Protein 8E1B (pdb70)

B-factor: mean 37.05, std 14.46, range [18.38, 100.32]

Foldseek 3Di:
DWDKDWADEEEQQAKIKMKIADPDADQKFKWWDDPPDDIFTAKTADPVGDMDGDPVQPPAWDWDCDSMIMIIGGRDDQVPWTFMWMARWDQDPCGGTGHDPPIDTDDGYGHGYHD

Solvent-accessible surface area: 6636 Å² total; per-residue (Å²): 146,32,80,17,60,30,29,25,147,29,132,64,55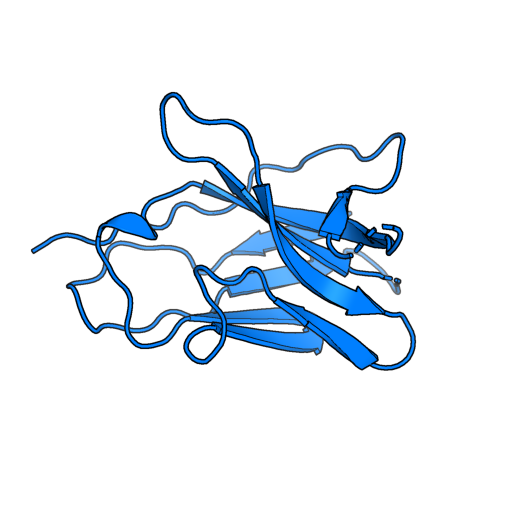,22,59,28,150,0,18,0,85,17,104,26,133,100,24,4,0,0,7,16,58,30,120,90,142,157,80,73,19,0,0,4,16,44,127,233,42,155,48,36,33,15,149,56,0,111,80,36,5,69,5,51,70,109,88,5,0,58,0,45,0,65,62,3,88,72,125,1,42,6,44,0,27,4,4,75,2,63,68,82,99,142,72,111,9,47,26,99,109,86,38,109,90,40,217,13,18,132,1,45,5,62,138

Sequence (115 aa):
QLVESGGGLLVQPGGSLRRLSCEATGNFGIGWFRQAPGKEREGIACITTRGRTHYAESVEGRFTISTDNAVYLQMNSLKPEDTAVYYCAKAIRLTTTQCVAFPGVSWGRGTQQVTVSS

Nearest PDB structures (foldseek):
  8e1b-assembly1_A  TM=1.009E+00  e=1.829E-23  Vicugna pacos
  6gk4-assembly1_C  TM=8.484E-01  e=2.189E-13  Lama glama
  4x7c-assembly1_C  TM=8.330E-01  e=1.579E-13  Vicugna pacos
  4ios-assembly2_D  TM=8.390E-01  e=1.006E-12  Lama glama
  8k3l-assembly3_F  TM=7.917E-01  e=6.873E-13  Camelus dromedarius

Structure (mmCIF, N/CA/C/O backbone):
data_8E1B
#
_entry.id   8E1B
#
_cell.length_a   30.871
_cell.length_b   112.147
_cell.length_c   33.198
_cell.angle_alpha   90.000
_cell.angle_beta   90.000
_cell.angle_gamma   90.000
#
_symmetry.space_group_name_H-M   'P 21 21 2'
#
loop_
_entity.id
_entity.type
_entity.pdbx_description
1 polymer 'Nanobody VHH108'
2 water water
#
loop_
_atom_site.group_PDB
_atom_site.id
_atom_site.type_symbol
_atom_site.label_atom_id
_atom_site.label_alt_id
_atom_site.label_comp_id
_atom_site.label_asym_id
_atom_site.label_entity_id
_atom_site.label_seq_id
_atom_site.pdbx_PDB_ins_code
_atom_site.Cartn_x
_atom_site.Cartn_y
_atom_site.Cartn_z
_atom_site.occupancy
_atom_site.B_iso_or_equiv
_atom_site.auth_seq_id
_atom_site.auth_comp_id
_atom_site.auth_asym_id
_atom_site.auth_atom_id
_atom_site.pdbx_PDB_model_num
ATOM 1 N N . GLN A 1 5 ? 24.42800 12.94000 -8.21100 1.000 49.78053 5 GLN A N 1
ATOM 2 C CA . GLN A 1 5 ? 23.28400 12.73900 -9.09400 1.000 45.80312 5 GLN A CA 1
ATOM 3 C C . GLN A 1 5 ? 22.04600 13.52900 -8.62600 1.000 43.08871 5 GLN A C 1
ATOM 4 O O . GLN A 1 5 ? 21.15800 13.81800 -9.42800 1.000 47.63149 5 GLN A O 1
ATOM 10 N N . LEU A 1 6 ? 21.99700 13.89100 -7.34100 1.000 33.70391 6 LEU A N 1
ATOM 11 C CA . LEU A 1 6 ? 20.92500 14.71700 -6.78400 1.000 35.61546 6 LEU A CA 1
ATOM 12 C C . LEU A 1 6 ? 21.50800 16.02000 -6.25200 1.000 36.10392 6 LEU A C 1
ATOM 13 O O . LEU A 1 6 ? 22.50000 16.00300 -5.51900 1.000 33.52782 6 LEU A O 1
ATOM 18 N N . VAL A 1 7 ? 20.87800 17.14400 -6.60500 1.000 30.70847 7 VAL A N 1
ATOM 19 C CA . VAL A 1 7 ? 21.42900 18.47600 -6.36100 1.000 27.66758 7 VAL A CA 1
ATOM 20 C C . VAL A 1 7 ? 20.37400 19.33700 -5.66100 1.000 22.39796 7 VAL A C 1
ATOM 21 O O . VAL A 1 7 ? 19.26700 19.51100 -6.19200 1.000 27.61046 7 VAL A O 1
ATOM 25 N N . GLU A 1 8 ? 20.72900 19.90900 -4.49500 1.000 26.11620 8 GLU A N 1
ATOM 26 C CA . GLU A 1 8 ? 19.80500 20.70500 -3.68500 1.000 25.26920 8 GLU A CA 1
ATOM 27 C C . GLU A 1 8 ? 19.99500 22.19700 -3.89500 1.000 22.96734 8 GLU A C 1
ATOM 28 O O . GLU A 1 8 ? 21.12400 22.68500 -4.00000 1.000 25.66402 8 GLU A O 1
ATOM 34 N N . SER A 1 9 ? 18.88300 22.92100 -3.88000 1.000 22.69895 9 SER A N 1
ATOM 35 C CA . SER A 1 9 ? 18.92600 24.37700 -3.91600 1.000 19.51033 9 SER A CA 1
ATOM 36 C C . SER A 1 9 ? 17.68300 24.91000 -3.21500 1.000 25.98994 9 SER A C 1
ATOM 37 O O . SER A 1 9 ? 16.75300 24.16900 -2.88700 1.000 23.63863 9 SER A O 1
ATOM 40 N N . GLY A 1 10 ? 17.67800 26.21400 -2.96400 1.000 22.13566 10 GLY A N 1
ATOM 41 C CA . GLY A 1 10 ? 16.48800 26.89000 -2.48600 1.000 26.33285 10 GLY A CA 1
ATOM 42 C C . GLY A 1 10 ? 16.56500 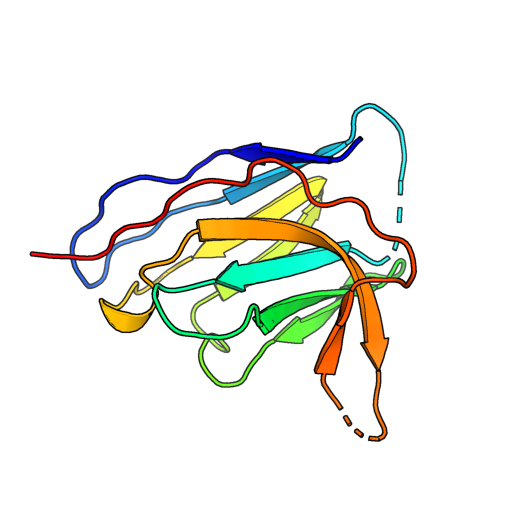27.40800 -1.07200 1.000 21.55982 10 GLY A C 1
ATOM 43 O O . GLY A 1 10 ? 15.59100 28.00900 -0.60600 1.000 29.28626 10 GLY A O 1
ATOM 44 N N . GLY A 1 11 ? 17.68100 27.19900 -0.37500 1.000 23.10600 11 GLY A N 1
ATOM 45 C CA . GLY A 1 11 ? 17.82700 27.62200 1.00100 1.000 21.27210 11 GLY A CA 1
ATOM 46 C C . GLY A 1 11 ? 17.93300 29.13300 1.10000 1.000 27.04948 11 GLY A C 1
ATOM 47 O O . GLY A 1 11 ? 17.87700 29.86500 0.11100 1.000 26.67851 11 GLY A O 1
ATOM 48 N N . GLY A 1 12 ? 18.10900 29.60400 2.32500 1.000 25.42131 12 GLY A N 1
ATOM 49 C CA . GLY A 1 12 ? 18.17900 31.03100 2.56100 1.000 26.41180 12 GLY A CA 1
ATOM 50 C C . GLY A 1 12 ? 17.90600 31.33300 4.01700 1.000 26.33035 12 GLY A C 1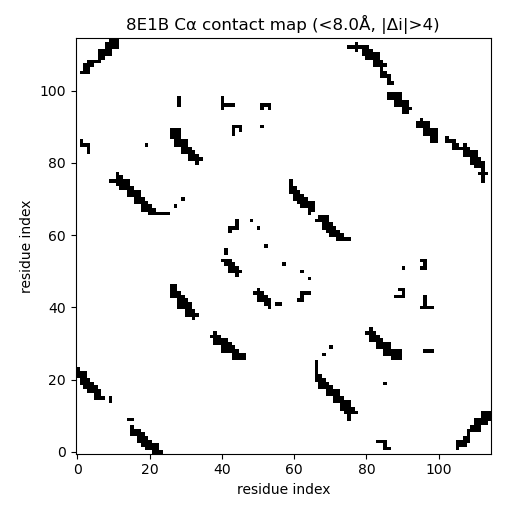
ATOM 51 O O . GLY A 1 12 ? 17.71900 30.43000 4.84400 1.000 25.71533 12 GLY A O 1
ATOM 52 N N A LEU A 1 13 ? 17.91700 32.63200 4.32500 0.560 31.10016 13 LEU A N 1
ATOM 53 N N B LEU A 1 13 ? 17.89100 32.62700 4.31700 0.440 31.09584 13 LEU A N 1
ATOM 54 C CA A LEU A 1 13 ? 17.58700 33.13900 5.65100 0.560 27.19187 13 LEU A CA 1
ATOM 55 C CA B LEU A 1 13 ? 17.58500 33.13000 5.65000 0.440 27.23316 13 LEU A CA 1
ATOM 56 C C A LEU A 1 13 ? 16.18500 33.73300 5.61500 0.560 28.73341 13 LEU A C 1
ATOM 57 C C B LEU A 1 13 ? 16.19000 33.74400 5.63000 0.440 28.76714 13 LEU A C 1
ATOM 58 O O A LEU A 1 13 ? 15.86400 34.52400 4.72000 0.560 33.65573 13 LEU A O 1
ATOM 59 O O B LEU A 1 13 ? 15.88300 34.57300 4.76800 0.440 33.64782 13 LEU A O 1
ATOM 68 N N . VAL A 1 14 ? 15.34100 33.32400 6.56800 1.000 25.35954 14 VAL A N 1
ATOM 69 C CA . VAL A 1 14 ? 13.93100 33.70100 6.58400 1.000 26.78118 14 VAL A CA 1
ATOM 70 C C . VAL A 1 14 ? 13.53400 34.01100 8.02200 1.000 25.97389 14 VAL A C 1
ATOM 71 O O . VAL A 1 14 ? 14.09100 33.44500 8.96700 1.000 30.62717 14 VAL A O 1
ATOM 75 N N . GLN A 1 15 ? 12.55700 34.92100 8.18800 1.000 28.79195 15 GLN A N 1
ATOM 76 C CA . GLN A 1 15 ? 12.00900 35.21300 9.50700 1.000 29.80152 15 GLN A CA 1
ATOM 77 C C . GLN A 1 15 ? 11.06000 34.10300 9.96200 1.000 26.73941 15 GLN A C 1
ATOM 78 O O . GLN A 1 15 ? 10.51000 33.36300 9.13700 1.000 27.47976 15 GLN A O 1
ATOM 84 N N . PRO A 1 16 ? 10.83200 33.98200 11.27300 1.000 29.11291 16 PRO A N 1
ATOM 85 C CA . PRO A 1 16 ? 9.82700 33.02900 11.75400 1.000 25.35501 16 PRO A CA 1
ATOM 86 C C . PRO A 1 16 ? 8.48000 33.28400 11.10100 1.000 27.89510 16 PRO A C 1
ATOM 87 O O . PRO A 1 16 ? 8.02200 34.42700 11.00000 1.000 27.85415 16 PRO A O 1
ATOM 91 N N . GLY A 1 17 ? 7.83800 32.19900 10.68000 1.000 26.24905 17 GLY A N 1
ATOM 92 C CA . GLY A 1 17 ? 6.58400 32.24800 9.96800 1.000 24.90261 17 GLY A CA 1
ATOM 93 C C . GLY A 1 17 ? 6.71800 32.24900 8.46100 1.000 25.00308 17 GLY A C 1
ATOM 94 O O . GLY A 1 17 ? 5.70300 32.10600 7.76900 1.000 28.55534 17 GLY A O 1
ATOM 95 N N . GLY A 1 18 ? 7.93400 32.40000 7.93800 1.000 25.66368 18 GLY A N 1
ATOM 96 C CA . GLY A 1 18 ? 8.16000 32.52100 6.51300 1.000 24.76997 18 GLY A CA 1
ATOM 97 C C . GLY A 1 18 ? 8.14300 31.17900 5.81100 1.000 23.19847 18 GLY A C 1
ATOM 98 O O . GLY A 1 18 ? 7.80900 30.13900 6.37900 1.000 24.29839 18 GLY A O 1
ATOM 99 N N . SER A 1 19 ? 8.53900 31.21800 4.54300 1.000 20.35495 19 SER A N 1
ATOM 100 C CA . SER A 1 19 ? 8.29600 30.13200 3.60200 1.000 22.05688 19 SER A CA 1
ATOM 101 C C . SER A 1 19 ? 9.47100 30.02600 2.63800 1.000 24.24766 19 SER A C 1
ATOM 102 O O . SER A 1 19 ? 9.99100 31.04500 2.17900 1.000 22.08737 19 SER A O 1
ATOM 105 N N . LEU A 1 20 ? 9.89300 28.79000 2.33900 1.000 22.56024 20 LEU A N 1
ATOM 106 C CA . LEU A 1 20 ? 10.89100 28.51300 1.31300 1.000 21.16886 20 LEU A CA 1
ATOM 107 C C . LEU A 1 20 ? 10.45400 27.26400 0.56500 1.000 20.44419 20 LEU A C 1
ATOM 108 O O . LEU A 1 20 ? 9.72100 26.44100 1.11100 1.000 25.24522 20 LEU A O 1
ATOM 113 N N A ARG A 1 21 ? 10.90700 27.12300 -0.68200 0.500 23.66910 21 ARG A N 1
ATOM 114 N N B ARG A 1 21 ? 10.88900 27.14300 -0.69000 0.500 23.65270 21 ARG A N 1
ATOM 115 C CA A ARG A 1 21 ? 10.73700 25.87700 -1.42500 0.500 20.32375 21 ARG A CA 1
ATOM 116 C CA B ARG A 1 21 ? 10.75800 25.89600 -1.43600 0.500 20.32284 21 ARG A CA 1
ATOM 117 C C A ARG A 1 21 ? 12.09600 25.35000 -1.85500 0.500 25.25863 21 ARG A C 1
ATOM 118 C C B ARG A 1 21 ? 12.15000 25.39500 -1.78100 0.500 25.26637 21 ARG A C 1
ATOM 119 O O A ARG A 1 21 ? 12.77600 25.97500 -2.67600 0.500 24.85069 21 ARG A O 1
ATOM 120 O O B ARG A 1 21 ? 12.92300 26.10000 -2.43900 0.500 25.45495 21 ARG A O 1
ATOM 135 N N . LEU A 1 22 ? 12.47000 24.18400 -1.33300 1.000 21.82639 22 LEU A N 1
ATOM 136 C CA . LEU A 1 22 ? 13.72800 23.55700 -1.69500 1.000 19.19944 22 LEU A CA 1
ATOM 137 C C . LEU A 1 22 ? 13.49000 22.64800 -2.89000 1.000 22.06790 22 LEU A C 1
ATOM 138 O O . LEU A 1 22 ? 12.39900 22.10000 -3.07300 1.000 22.46213 22 LEU A O 1
ATOM 143 N N . SER A 1 23 ? 14.50800 22.52700 -3.72500 1.000 22.36503 23 SER A N 1
ATOM 144 C CA . SER A 1 23 ? 14.43700 21.64700 -4.87700 1.000 21.92338 23 SER A CA 1
ATOM 145 C C . SER A 1 23 ? 15.55600 20.62400 -4.80600 1.000 23.38855 23 SER A C 1
ATOM 146 O O . SER A 1 23 ? 16.66500 20.91400 -4.35900 1.000 23.87825 23 SER A O 1
ATOM 149 N N . CYS A 1 24 ? 15.24300 19.41500 -5.25300 1.000 24.03638 24 CYS A N 1
ATOM 150 C CA . CYS A 1 24 ? 16.19400 18.32400 -5.36300 1.000 25.42542 24 CYS A CA 1
ATOM 151 C C . CYS A 1 24 ? 16.11700 17.87700 -6.81700 1.000 24.09248 24 CYS A C 1
ATOM 152 O O . CYS A 1 24 ? 15.10500 17.29800 -7.23100 1.000 30.44464 24 CYS A O 1
ATOM 155 N N . GLU A 1 25 ? 17.13900 18.19600 -7.60100 1.000 26.42018 25 GLU A N 1
ATOM 156 C CA . GLU A 1 25 ? 17.09500 17.98900 -9.04300 1.000 26.10873 25 GLU A CA 1
ATOM 157 C C . GLU A 1 25 ? 18.05700 16.87700 -9.43100 1.000 32.81381 25 GLU A C 1
ATOM 158 O O . GLU A 1 25 ? 19.21700 16.87800 -9.01700 1.000 31.45637 25 GLU A O 1
ATOM 164 N N . ALA A 1 26 ? 17.56900 15.92400 -10.21600 1.000 34.94983 26 ALA A N 1
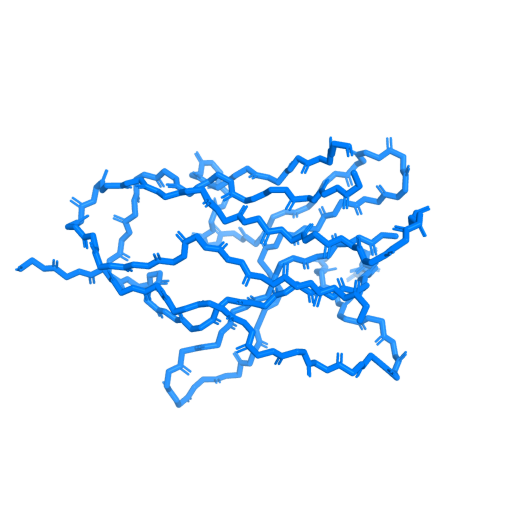ATOM 165 C CA . ALA A 1 26 ? 18.37800 14.77800 -10.59800 1.000 40.64602 26 ALA A CA 1
ATOM 166 C C . ALA A 1 26 ? 19.10700 15.07300 -11.90000 1.000 39.17662 26 ALA A C 1
ATOM 167 O O . ALA A 1 26 ? 18.55500 15.71600 -12.79600 1.000 37.81819 26 ALA A O 1
ATOM 169 N N . THR A 1 27 ? 20.35400 14.60200 -12.00100 1.000 34.77131 27 THR A N 1
ATOM 170 C CA . THR A 1 27 ? 21.09000 14.75900 -13.25400 1.000 39.37811 27 THR A CA 1
ATOM 171 C C . THR A 1 27 ? 20.54600 13.86700 -14.36400 1.000 42.62870 27 THR A C 1
ATOM 172 O O . THR A 1 27 ? 20.95100 14.03200 -15.52200 1.000 41.72921 27 THR A O 1
ATOM 176 N N . GLY A 1 28 ? 19.65500 12.93200 -14.03400 1.000 47.91454 28 GLY A N 1
ATOM 177 C CA . GLY A 1 28 ? 18.98500 12.07800 -14.99700 1.000 55.94333 28 GLY A CA 1
ATOM 178 C C . GLY A 1 28 ? 17.62400 11.63100 -14.49200 1.000 65.81678 28 GLY A C 1
ATOM 179 O O . GLY A 1 28 ? 17.09000 12.22000 -13.54800 1.000 63.77823 28 GLY A O 1
ATOM 180 N N . ASN A 1 29 ? 17.04600 10.59800 -15.09900 1.000 70.08037 29 ASN A N 1
ATOM 181 C CA . ASN A 1 29 ? 15.74800 10.11300 -14.64800 1.000 73.03309 29 ASN A CA 1
ATOM 182 C C . ASN A 1 29 ? 15.88900 9.34700 -13.33700 1.000 72.05014 29 ASN A C 1
ATOM 183 O O . ASN A 1 29 ? 16.86100 8.61500 -13.12900 1.000 70.16798 29 ASN A O 1
ATOM 188 N N . PHE A 1 30 ? 14.91800 9.52500 -12.44400 1.000 72.26472 30 PHE A N 1
ATOM 189 C CA . PHE A 1 30 ? 14.81900 8.66200 -11.26700 1.000 73.01750 30 PHE A CA 1
ATOM 190 C C . PHE A 1 30 ? 13.43900 8.00900 -11.20000 1.000 71.31798 30 PHE A C 1
ATOM 191 O O . PHE A 1 30 ? 13.09500 7.17000 -12.03500 1.000 72.02026 30 PHE A O 1
ATOM 199 N N . GLY A 1 34 ? 12.39700 5.88100 -4.46200 1.000 42.13622 34 GLY A N 1
ATOM 200 C CA . GLY A 1 34 ? 11.98300 6.74300 -3.35900 1.000 36.45905 34 GLY A CA 1
ATOM 201 C C . GLY A 1 34 ? 13.00200 7.82000 -3.03000 1.000 35.89525 34 GLY A C 1
ATOM 202 O O . GLY A 1 34 ? 14.20400 7.56700 -3.04900 1.000 33.68540 34 GLY A O 1
ATOM 203 N N . ILE A 1 35 ? 12.52400 9.02900 -2.72000 1.000 29.89160 35 ILE A N 1
ATOM 204 C CA . ILE A 1 35 ? 13.37500 10.18400 -2.46600 1.000 31.74880 35 ILE A CA 1
ATOM 205 C C . ILE A 1 35 ? 12.97700 10.78300 -1.13000 1.000 25.72000 35 ILE A C 1
ATOM 206 O O . ILE A 1 35 ? 11.79000 10.81800 -0.78400 1.000 26.46035 35 ILE A O 1
ATOM 211 N N . GLY A 1 36 ? 13.95800 11.23600 -0.36500 1.000 24.59058 36 GLY A N 1
ATOM 212 C CA . GLY A 1 36 ? 13.69200 11.81200 0.93400 1.000 27.23924 36 GLY A CA 1
ATOM 213 C C . GLY A 1 36 ? 14.44200 13.11200 1.12100 1.000 26.99113 36 GLY A C 1
ATOM 214 O O . GLY A 1 36 ? 15.48600 13.34200 0.51400 1.000 24.99391 36 GLY A O 1
ATOM 215 N N . TRP A 1 37 ? 13.88200 13.96000 1.97600 1.000 24.81751 37 TRP A N 1
ATOM 216 C CA . TRP A 1 37 ? 14.57400 15.13400 2.48200 1.000 24.79084 37 TRP A CA 1
ATOM 217 C C . TRP A 1 37 ? 15.05000 14.87200 3.90200 1.000 27.45419 37 TRP A C 1
ATOM 218 O O . TRP A 1 37 ? 14.29000 14.36900 4.73500 1.000 26.14109 37 TRP A O 1
ATOM 229 N N . PHE A 1 38 ? 16.30200 15.23200 4.16700 1.000 23.37600 38 PHE A N 1
ATOM 230 C CA . PHE A 1 38 ? 16.96300 15.04800 5.44400 1.000 26.43176 38 PHE A CA 1
ATOM 231 C C . PHE A 1 38 ? 17.48600 16.40400 5.88700 1.000 26.19024 38 PHE A C 1
ATOM 232 O O . PHE A 1 38 ? 17.65000 17.31000 5.06900 1.000 28.39940 38 PHE A O 1
ATOM 240 N N . ARG A 1 39 ? 17.72100 16.56400 7.18700 1.000 23.54369 39 ARG A N 1
ATOM 241 C CA . ARG A 1 39 ? 18.31500 17.81600 7.62800 1.000 26.75802 39 ARG A CA 1
ATOM 242 C C . ARG A 1 39 ? 19.23100 17.55400 8.80800 1.000 31.31160 39 ARG A C 1
ATOM 243 O O . ARG A 1 39 ? 19.05300 16.58300 9.54900 1.000 27.44811 39 ARG A O 1
ATOM 251 N N . GLN A 1 40 ? 20.21300 18.43300 8.98300 1.000 27.08187 40 GLN A N 1
ATOM 252 C CA . GLN A 1 40 ? 21.14300 18.28700 10.09600 1.000 29.29388 40 GLN A CA 1
ATOM 253 C C . GLN A 1 40 ? 21.41200 19.65200 10.70300 1.000 31.42043 40 GLN A C 1
ATOM 254 O O . GLN A 1 40 ? 21.85900 20.56800 10.00400 1.000 29.39234 40 GLN A O 1
ATOM 260 N N . ALA A 1 41 ? 21.10300 19.78700 11.99000 1.000 35.72991 41 ALA A N 1
ATOM 261 C CA . ALA A 1 41 ? 21.37600 20.98000 12.77400 1.000 37.78754 41 ALA A CA 1
ATOM 262 C C . ALA A 1 41 ? 22.69300 20.81100 13.51200 1.000 40.03002 41 ALA A C 1
ATOM 263 O O . ALA A 1 41 ? 23.15100 19.68400 13.71900 1.000 36.23516 41 ALA A O 1
ATOM 265 N N . PRO A 1 42 ? 23.34600 21.90600 13.91100 1.000 38.26331 42 PRO A N 1
ATOM 266 C CA . PRO A 1 42 ? 24.63100 21.76500 14.61600 1.000 39.80980 42 PRO A CA 1
ATOM 267 C C . PRO A 1 42 ? 24.48300 20.93400 15.88300 1.000 38.73959 42 PRO A C 1
ATOM 268 O O . PRO A 1 42 ? 23.55500 21.12600 16.67200 1.000 42.85452 42 PRO A O 1
ATOM 272 N N . GLY A 1 43 ? 25.39500 19.97800 16.05300 1.000 41.58177 43 GLY A N 1
ATOM 273 C CA . GLY A 1 43 ? 25.39000 19.14700 17.23500 1.000 45.07241 43 GLY A CA 1
ATOM 274 C C . GLY A 1 43 ? 24.32500 18.07700 17.27700 1.000 45.41354 43 GLY A C 1
ATOM 275 O O . GLY A 1 43 ? 24.19200 17.40400 18.30200 1.000 46.63302 43 GLY A O 1
ATOM 276 N N . LYS A 1 44 ? 23.56200 17.89100 16.20200 1.000 39.34243 44 LYS A N 1
ATOM 277 C CA . LYS A 1 44 ? 22.51900 16.87800 16.16800 1.000 39.32735 44 LYS A CA 1
ATOM 278 C C . LYS A 1 44 ? 22.73900 15.91900 15.00500 1.000 33.17840 44 LYS A C 1
ATOM 279 O O . LYS A 1 44 ? 23.46400 16.21200 14.05000 1.000 37.53551 44 LYS A O 1
ATOM 285 N N . GLU A 1 45 ? 22.11000 14.75600 15.11500 1.000 32.85145 45 GLU A N 1
ATOM 286 C CA . GLU A 1 45 ? 22.18700 13.74900 14.07400 1.000 33.43285 45 GLU A CA 1
ATOM 287 C C . GLU A 1 45 ? 21.31400 14.14400 12.88900 1.000 36.51875 45 GLU A C 1
ATOM 288 O O . GLU A 1 45 ? 20.28200 14.80100 13.04700 1.000 31.43437 45 GLU A O 1
ATOM 294 N N . ARG A 1 46 ? 21.75400 13.75000 11.69300 1.000 32.96172 46 ARG A N 1
ATOM 295 C CA . ARG A 1 46 ? 20.93600 13.90900 10.49700 1.000 31.81055 46 ARG A CA 1
ATOM 296 C C . ARG A 1 46 ? 19.63100 13.14300 10.66000 1.000 33.54671 46 ARG A C 1
ATOM 297 O O . ARG A 1 46 ? 19.61200 12.01800 11.16400 1.000 39.72822 46 ARG A O 1
ATOM 305 N N . GLU A 1 47 ? 18.52600 13.75700 10.25500 1.000 27.76631 47 GLU A N 1
ATOM 306 C CA . GLU A 1 47 ? 17.22300 13.14100 10.45300 1.000 30.96562 47 GLU A CA 1
ATOM 307 C C . GLU A 1 47 ? 16.40100 13.23800 9.18100 1.000 30.51982 47 GLU A C 1
ATOM 308 O O . GLU A 1 47 ? 16.40200 14.27200 8.51000 1.000 27.84391 47 GLU A O 1
ATOM 314 N N . GLY A 1 48 ? 15.69300 12.15700 8.85900 1.000 27.53709 48 GLY A N 1
ATOM 315 C CA . GLY A 1 48 ? 14.79500 12.15800 7.71800 1.000 31.245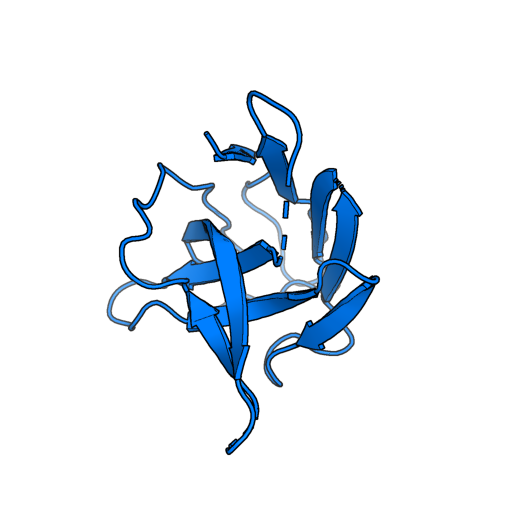72 48 GLY A CA 1
ATOM 316 C C . GLY A 1 48 ? 13.49600 12.83900 8.08300 1.000 35.64388 48 GLY A C 1
ATOM 317 O O . GLY A 1 48 ? 12.87100 12.46100 9.07900 1.000 39.75003 48 GLY A O 1
ATOM 318 N N . ILE A 1 49 ? 13.08500 13.85300 7.31900 1.000 25.28289 49 ILE A N 1
ATOM 319 C CA . ILE A 1 49 ? 11.90400 14.62900 7.67200 1.000 26.11615 49 ILE A CA 1
ATOM 320 C C . ILE A 1 49 ? 10.75600 14.47100 6.68400 1.000 26.61008 49 ILE A C 1
ATOM 321 O O . ILE A 1 49 ? 9.61400 14.79100 7.04100 1.000 26.26749 49 ILE A O 1
ATOM 326 N N . ALA A 1 50 ? 11.00400 13.98600 5.47000 1.000 22.71186 50 ALA A N 1
ATOM 327 C CA . ALA A 1 50 ? 9.92700 13.81200 4.50700 1.000 21.66882 50 ALA A CA 1
ATOM 328 C C . ALA A 1 50 ? 10.43500 12.86600 3.44200 1.000 23.58026 50 ALA A C 1
ATOM 329 O O . ALA A 1 50 ? 11.60600 12.93200 3.06900 1.000 24.63281 50 ALA A O 1
ATOM 331 N N . CYS A 1 51 ? 9.57700 11.96000 2.98500 1.000 24.99414 51 CYS A N 1
ATOM 332 C CA . CYS A 1 51 ? 9.97800 11.10200 1.88400 1.000 26.17108 51 CYS A CA 1
ATOM 333 C C .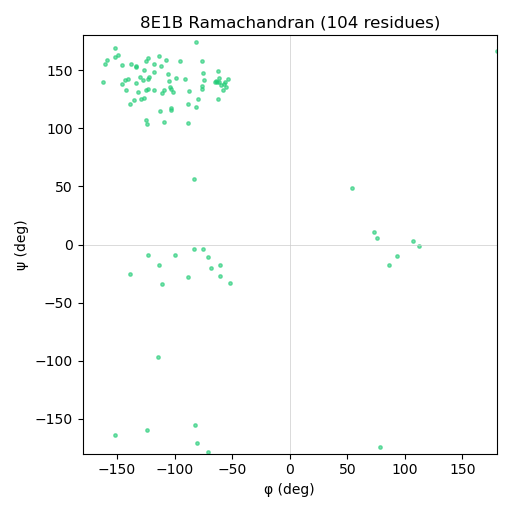 CYS A 1 51 ? 8.73700 10.69100 1.11200 1.000 27.49952 51 CYS A C 1
ATOM 334 O O . CYS A 1 51 ? 7.60800 10.7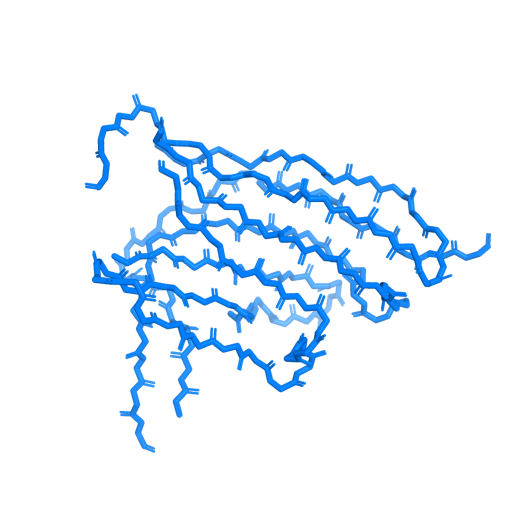9600 1.59600 1.000 27.01167 51 CYS A O 1
ATOM 337 N N . ILE A 1 52 ? 8.96700 10.24200 -0.11200 1.000 28.69931 52 ILE A N 1
ATOM 338 C CA . ILE A 1 52 ? 7.90300 9.92000 -1.04300 1.000 28.77212 52 ILE A CA 1
ATOM 339 C C . ILE A 1 52 ? 8.34300 8.67800 -1.80700 1.000 38.65562 52 ILE A C 1
ATOM 340 O O . ILE A 1 52 ? 9.50700 8.56900 -2.21000 1.000 34.96963 52 ILE A O 1
ATOM 345 N N . THR A 1 53 ? 7.44800 7.70500 -1.92200 1.000 41.01334 53 THR A N 1
ATOM 346 C CA . THR A 1 53 ? 7.81400 6.48200 -2.61600 1.000 43.08090 53 THR A CA 1
ATOM 347 C C . THR A 1 53 ? 7.70000 6.68400 -4.12300 1.000 49.64501 53 THR A C 1
ATOM 348 O O . THR A 1 53 ? 7.25100 7.72700 -4.61000 1.000 44.75952 53 THR A O 1
ATOM 352 N N . THR A 1 54 ? 8.12100 5.65800 -4.87000 1.000 55.18744 54 THR A N 1
ATOM 353 C CA . THR A 1 54 ? 8.04200 5.71900 -6.32400 1.000 57.09763 54 THR A CA 1
ATOM 354 C C . THR A 1 54 ? 6.61000 5.88000 -6.81400 1.000 61.83348 54 THR A C 1
ATOM 355 O O . THR A 1 54 ? 6.40400 6.28400 -7.96300 1.000 71.22118 54 THR A O 1
ATOM 359 N N . ARG A 1 55 ? 5.61800 5.58600 -5.97000 1.000 59.81693 55 ARG A N 1
ATOM 360 C CA . ARG A 1 55 ? 4.21900 5.71000 -6.35400 1.000 65.38673 55 ARG A CA 1
ATOM 361 C C . ARG A 1 55 ? 3.55600 6.98900 -5.85000 1.000 66.48563 55 ARG A C 1
ATOM 362 O O . ARG A 1 55 ? 2.42900 7.28300 -6.26100 1.000 63.43117 55 ARG A O 1
ATOM 370 N N . GLY A 1 56 ? 4.21700 7.75900 -4.98500 1.000 54.65209 56 GLY A N 1
ATOM 371 C CA . GLY A 1 56 ? 3.69400 9.03700 -4.53500 1.000 57.08010 56 GLY A CA 1
ATOM 372 C C . GLY A 1 56 ? 3.17900 9.04600 -3.11400 1.000 49.91915 56 GLY A C 1
ATOM 373 O O . GLY A 1 56 ? 2.65200 10.07400 -2.66800 1.000 51.26338 56 GLY A O 1
ATOM 374 N N . ARG A 1 57 ? 3.30500 7.93400 -2.39900 1.000 46.34521 57 ARG A N 1
ATOM 375 C CA . ARG A 1 57 ? 2.94500 7.86900 -0.99100 1.000 44.57548 57 ARG A CA 1
ATOM 376 C C . ARG A 1 57 ? 4.00400 8.55000 -0.12800 1.000 41.12896 57 ARG A C 1
ATOM 377 O O . ARG A 1 57 ? 5.20200 8.31800 -0.30000 1.000 37.74726 57 ARG A O 1
ATOM 385 N N . THR A 1 58 ? 3.56500 9.37900 0.81500 1.000 37.64184 58 THR A N 1
ATOM 386 C CA . THR A 1 58 ? 4.49300 10.20700 1.57400 1.000 34.75586 58 THR A CA 1
ATOM 387 C C . THR A 1 58 ? 4.54300 9.81300 3.04600 1.000 41.28204 58 THR A C 1
ATOM 388 O O . THR A 1 58 ? 3.66400 9.12500 3.56800 1.000 42.04302 58 THR A O 1
ATOM 392 N N . HIS A 1 59 ? 5.60700 10.25400 3.70900 1.000 29.15217 59 HIS A N 1
ATOM 393 C CA . HIS A 1 59 ? 5.68800 10.22700 5.16000 1.000 29.25877 59 HIS A CA 1
ATOM 394 C C . HIS A 1 59 ? 6.41700 11.48100 5.60300 1.000 31.43961 59 HIS A C 1
ATOM 395 O O . HIS A 1 59 ? 7.36300 11.91200 4.93600 1.000 28.02821 59 HIS A O 1
ATOM 402 N N . TYR A 1 60 ? 5.96100 12.06700 6.71100 1.000 29.25176 60 TYR A N 1
ATOM 403 C CA . TYR A 1 60 ? 6.57700 13.24300 7.31300 1.000 26.02816 60 TYR A CA 1
ATOM 404 C C . TYR A 1 60 ? 6.96500 12.95800 8.75400 1.000 29.44238 60 TYR A C 1
ATOM 405 O O . TYR A 1 60 ? 6.23200 12.27600 9.47600 1.000 30.05842 60 TYR A O 1
ATOM 414 N N . ALA A 1 61 ? 8.10800 13.49900 9.17700 1.000 26.02509 61 ALA A N 1
ATOM 415 C CA . ALA A 1 61 ? 8.41600 13.53600 10.59900 1.000 25.50660 61 ALA A CA 1
ATOM 416 C C . ALA A 1 61 ? 7.38200 14.38500 11.32100 1.000 30.41802 61 ALA A C 1
ATOM 417 O O . ALA A 1 61 ? 6.83200 15.34000 10.76200 1.000 29.33866 61 ALA A O 1
ATOM 419 N N . GLU A 1 62 ? 7.12100 14.03700 12.58600 1.000 30.68926 62 GLU A N 1
ATOM 420 C CA . GLU A 1 62 ? 6.13400 14.77600 13.37900 1.000 27.37665 62 GLU A CA 1
ATOM 421 C C . GLU A 1 62 ? 6.51300 16.24600 13.54200 1.000 31.12638 62 GLU A C 1
ATOM 422 O O . GLU A 1 62 ? 5.63400 17.09900 13.71100 1.000 33.48420 62 GLU A O 1
ATOM 428 N N . SER A 1 63 ? 7.80600 16.55900 13.49100 1.000 29.37103 63 SER A N 1
ATOM 429 C CA . SER A 1 63 ? 8.27000 17.93100 13.65900 1.000 30.31713 63 SER A CA 1
ATOM 430 C C . SER A 1 63 ? 7.86600 18.84400 12.50300 1.000 30.59804 63 SER A C 1
ATOM 431 O O . SER A 1 63 ? 7.85900 20.06800 12.67700 1.000 28.80613 63 SER A O 1
ATOM 434 N N . VAL A 1 64 ? 7.54000 18.29000 11.33500 1.000 26.83104 64 VAL A N 1
ATOM 435 C CA . VAL A 1 64 ? 7.24000 19.10400 10.16000 1.000 27.59965 64 VAL A CA 1
ATOM 436 C C . VAL A 1 64 ? 5.86800 18.82200 9.56900 1.000 28.67985 64 VAL A C 1
ATOM 437 O O . VAL A 1 64 ? 5.43200 19.56900 8.67900 1.000 27.77979 64 VAL A O 1
ATOM 441 N N . GLU A 1 65 ? 5.16600 17.78400 10.02100 1.000 30.89111 65 GLU A N 1
ATOM 442 C CA . GLU A 1 65 ? 3.87200 17.46800 9.43300 1.000 26.05143 65 GLU A CA 1
ATOM 443 C C . GLU A 1 65 ? 2.92700 18.65800 9.53200 1.000 29.84432 65 GLU A C 1
ATOM 444 O O . GLU A 1 65 ? 2.88500 19.35700 10.54700 1.000 34.29884 65 GLU A O 1
ATOM 450 N N . GLY A 1 66 ? 2.19000 18.90600 8.45100 1.000 28.86012 66 GLY A N 1
ATOM 451 C CA . GLY A 1 66 ? 1.25300 20.00000 8.40100 1.000 33.25314 66 GLY A CA 1
ATOM 452 C C . GLY A 1 66 ? 1.85100 21.32600 7.97900 1.000 33.64309 66 GLY A C 1
ATOM 453 O O . GLY A 1 66 ? 1.10500 22.22400 7.57400 1.000 40.05367 66 GLY A O 1
ATOM 454 N N . ARG A 1 67 ? 3.17200 21.46700 8.04500 1.000 27.03561 67 ARG A N 1
ATOM 455 C CA . ARG A 1 67 ? 3.85600 22.66900 7.58000 1.000 24.34584 67 ARG A CA 1
ATOM 456 C C . ARG A 1 67 ? 4.69800 22.43900 6.33900 1.000 28.45955 67 ARG A C 1
ATOM 457 O O . ARG A 1 67 ? 4.82700 23.34200 5.51600 1.000 24.42674 67 ARG A O 1
ATOM 465 N N . PHE A 1 68 ? 5.30500 21.26400 6.19600 1.000 23.76468 68 PHE A N 1
ATOM 466 C CA . PHE A 1 68 ? 6.13200 20.94300 5.04400 1.000 20.75932 68 PHE A CA 1
ATOM 467 C C . PHE A 1 68 ? 5.37900 19.99000 4.12400 1.000 27.45933 68 PHE A C 1
ATOM 468 O O . PHE A 1 68 ? 4.60700 19.14300 4.58100 1.000 24.16956 68 PHE A O 1
ATOM 476 N N . THR A 1 69 ? 5.61600 20.12500 2.82300 1.000 22.99718 69 THR A N 1
ATOM 477 C CA . THR A 1 69 ? 5.04000 19.22900 1.82800 1.000 23.11186 69 THR A CA 1
ATOM 478 C C . THR A 1 69 ? 6.13800 18.77000 0.87900 1.000 24.13736 69 THR A C 1
ATOM 479 O O . THR A 1 69 ? 6.90200 19.59200 0.36200 1.000 23.50431 69 THR A O 1
ATOM 483 N N . ILE A 1 70 ? 6.21200 17.45700 0.63200 1.000 22.61186 70 ILE A N 1
ATOM 484 C CA . ILE A 1 70 ? 7.12900 16.91200 -0.36100 1.000 24.81697 70 ILE A CA 1
ATOM 485 C C . ILE A 1 70 ? 6.31700 16.53600 -1.59600 1.000 25.98286 70 ILE A C 1
ATOM 486 O O . ILE A 1 70 ? 5.21500 15.98700 -1.48100 1.000 25.21553 70 ILE A O 1
ATOM 491 N N . SER A 1 71 ? 6.82800 16.89400 -2.77400 1.000 22.58522 71 SER A N 1
ATOM 492 C CA . SER A 1 71 ? 6.14500 16.69000 -4.04700 1.000 25.86541 71 SER A CA 1
ATOM 493 C C . SER A 1 71 ? 7.16900 16.25400 -5.08400 1.000 33.76787 71 SER A C 1
ATOM 494 O O . SER A 1 71 ? 8.30200 16.74000 -5.08400 1.000 27.69118 71 SER A O 1
ATOM 497 N N . THR A 1 72 ? 6.78100 15.33900 -5.96600 1.000 31.75233 72 THR A N 1
ATOM 498 C CA . THR A 1 72 ? 7.65600 14.92200 -7.04900 1.000 30.32882 72 THR A CA 1
ATOM 499 C C . THR A 1 72 ? 7.17100 15.54900 -8.34300 1.000 40.01532 72 THR A C 1
ATOM 500 O O . THR A 1 72 ? 5.96700 15.68400 -8.56400 1.000 45.24843 72 THR A O 1
ATOM 504 N N . ASP A 1 73 ? 8.11900 15.98200 -9.17000 1.000 38.07478 73 ASP A N 1
ATOM 505 C CA . ASP A 1 73 ? 7.81600 16.52100 -10.49700 1.000 43.69376 73 ASP A CA 1
ATOM 506 C C . ASP A 1 73 ? 8.39000 15.58800 -11.57000 1.000 47.79754 73 ASP A C 1
ATOM 507 O O . ASP A 1 73 ? 9.57100 15.67900 -11.89700 1.000 43.70453 73 ASP A O 1
ATOM 512 N N . ASN A 1 77 ? 12.48400 16.40500 -13.55900 1.000 44.93969 77 ASN A N 1
ATOM 513 C CA . ASN A 1 77 ? 13.18100 15.37400 -12.78200 1.000 45.30952 77 ASN A CA 1
ATOM 514 C C . ASN A 1 77 ? 13.58600 15.91400 -11.41100 1.000 38.19826 77 ASN A C 1
ATOM 515 O O . ASN A 1 77 ? 14.77200 15.88300 -11.04700 1.000 32.60472 77 ASN A O 1
ATOM 520 N N . ALA A 1 78 ? 12.60500 16.40800 -10.65500 1.000 38.62170 78 ALA A N 1
ATOM 521 C CA . ALA A 1 78 ? 12.87700 17.11300 -9.41100 1.000 30.54394 78 ALA A CA 1
ATOM 522 C C . ALA A 1 78 ? 11.89200 16.69100 -8.33300 1.000 29.43229 78 ALA A C 1
ATOM 523 O O . ALA A 1 78 ? 10.77500 16.24700 -8.62000 1.000 32.52091 78 ALA A O 1
ATOM 525 N N . VAL A 1 79 ? 12.32700 16.84000 -7.08400 1.000 23.84654 79 VAL A N 1
ATOM 526 C CA . VAL A 1 79 ? 11.48700 16.65600 -5.90700 1.000 24.24628 79 VAL A CA 1
ATOM 527 C C . VAL A 1 79 ? 11.58700 17.95000 -5.10900 1.000 23.35846 79 VAL A C 1
ATOM 528 O O . VAL A 1 79 ? 12.68700 18.48400 -4.94300 1.000 26.25839 79 VAL A O 1
ATOM 532 N N . TYR A 1 80 ? 10.44900 18.47700 -4.66400 1.000 22.41023 80 TYR A N 1
ATOM 533 C CA . TYR A 1 80 ? 10.42800 19.74300 -3.95000 1.000 22.51580 80 TYR A CA 1
ATOM 534 C C . TYR A 1 80 ? 10.05600 19.54400 -2.49200 1.000 25.68795 80 TYR A C 1
ATOM 535 O O . TYR A 1 80 ? 9.34500 18.60100 -2.14200 1.000 25.45415 80 TYR A O 1
ATOM 544 N N . LEU A 1 81 ? 10.51300 20.46400 -1.64400 1.000 19.54189 81 LEU A N 1
ATOM 545 C CA . LEU A 1 81 ? 10.06600 20.52500 -0.25400 1.000 18.96464 81 LEU A CA 1
ATOM 546 C C . LEU A 1 81 ? 9.51000 21.92800 -0.04000 1.000 21.76393 81 LEU A C 1
ATOM 547 O O . LEU A 1 81 ? 10.28500 22.88300 0.06300 1.000 22.40240 81 LEU A O 1
ATOM 552 N N . GLN A 1 82 ? 8.18700 22.05900 -0.00700 1.000 21.10347 82 GLN A N 1
ATOM 553 C CA . GLN A 1 82 ? 7.57100 23.34200 0.32400 1.000 20.42112 82 GLN A CA 1
ATOM 554 C C . GLN A 1 82 ? 7.58200 23.47600 1.82900 1.000 23.03638 82 GLN A C 1
ATOM 555 O O . GLN A 1 82 ? 6.97000 22.65100 2.52200 1.000 23.26042 82 GLN A O 1
ATOM 561 N N . MET A 1 83 ? 8.28300 24.49700 2.34200 1.000 20.43203 83 MET A N 1
ATOM 562 C CA . MET A 1 83 ? 8.41800 24.72300 3.78300 1.000 18.38157 83 MET A CA 1
ATOM 563 C C . MET A 1 83 ? 7.62300 25.96200 4.16900 1.000 22.30420 83 MET A C 1
ATOM 564 O O . MET A 1 83 ? 8.03700 27.08300 3.87600 1.000 25.45840 83 MET A O 1
ATOM 569 N N . ASN A 1 84 ? 6.47600 25.75900 4.80800 1.000 21.34636 84 ASN A N 1
ATOM 570 C CA . ASN A 1 84 ? 5.64300 26.86600 5.25700 1.000 20.65921 84 ASN A CA 1
ATOM 571 C C . ASN A 1 84 ? 5.72500 27.00100 6.77600 1.000 27.24198 84 ASN A C 1
ATOM 572 O O . ASN A 1 84 ? 6.10300 26.06900 7.48700 1.000 23.51401 84 ASN A O 1
ATOM 577 N N . SER A 1 85 ? 5.39200 28.19100 7.27000 1.000 23.84315 85 SER A N 1
ATOM 578 C CA . SER A 1 85 ? 5.30700 28.43900 8.70600 1.000 25.02981 85 SER A CA 1
ATOM 579 C C . SER A 1 85 ? 6.60700 28.05100 9.41000 1.000 25.86265 85 SER A C 1
ATOM 580 O O . SER A 1 85 ? 6.61500 27.35400 10.42700 1.000 24.57266 85 SER A O 1
ATOM 583 N N . LEU A 1 86 ? 7.71300 28.52400 8.83700 1.000 22.34615 86 LEU A N 1
ATOM 584 C CA . LEU A 1 86 ? 9.03900 28.15800 9.32300 1.000 23.18353 86 LEU A CA 1
ATOM 585 C C . LEU A 1 86 ? 9.25500 28.60900 10.76700 1.000 26.32011 86 LEU A C 1
ATOM 586 O O . LEU A 1 86 ? 8.79500 29.67800 11.18400 1.000 25.33389 86 LEU A O 1
ATOM 591 N N . LYS A 1 87 ? 9.95900 27.77700 11.53500 1.000 22.96651 87 LYS A N 1
ATOM 592 C CA . LYS A 1 87 ? 10.28800 28.01800 12.93400 1.000 25.91531 87 LYS A CA 1
ATOM 593 C C . LYS A 1 87 ? 11.79600 28.08800 13.10400 1.000 25.07058 87 LYS A C 1
ATOM 594 O O . LYS A 1 87 ? 12.54100 27.48200 12.32100 1.000 26.90964 87 LYS A O 1
ATOM 600 N N . PRO A 1 88 ? 12.28000 28.77500 14.14000 1.000 31.02928 88 PRO A N 1
ATOM 601 C CA . PRO A 1 88 ? 13.72600 28.74600 14.40500 1.000 28.84789 88 PRO A CA 1
ATOM 602 C C . PRO A 1 88 ? 14.28600 27.33200 14.48300 1.000 26.80617 88 PRO A C 1
ATOM 603 O O . PRO A 1 88 ? 15.42400 27.09400 14.05700 1.000 30.55545 88 PRO A O 1
ATOM 607 N N . GLU A 1 89 ? 13.50100 26.37400 14.98000 1.000 27.12712 89 GLU A N 1
ATOM 608 C CA . GLU A 1 89 ? 14.03200 25.02400 15.12100 1.000 29.48362 89 GLU A CA 1
ATOM 609 C C . GLU A 1 89 ? 14.13900 24.28200 13.79400 1.000 33.11286 89 GLU A C 1
ATOM 610 O O . GLU A 1 89 ? 14.65400 23.15800 13.78300 1.000 29.78342 89 GLU A O 1
ATOM 616 N N . ASP A 1 90 ? 13.69000 24.88000 12.68500 1.000 27.34665 90 ASP A N 1
ATOM 617 C CA . ASP A 1 90 ? 13.90400 24.33200 11.34600 1.000 25.04592 90 ASP A CA 1
ATOM 618 C C . ASP A 1 90 ? 15.27400 24.68900 10.76500 1.000 24.41237 90 ASP A C 1
ATOM 619 O O . ASP A 1 90 ? 15.59600 24.24000 9.65700 1.000 26.38995 90 ASP A O 1
ATOM 624 N N . THR A 1 91 ? 16.07400 25.49200 11.47100 1.000 24.58034 91 THR A N 1
ATOM 625 C CA . THR A 1 91 ? 17.40300 25.86800 11.00100 1.000 24.76861 91 THR A CA 1
ATOM 626 C C . THR A 1 91 ? 18.28500 24.63000 10.87200 1.000 28.41141 91 THR A C 1
ATOM 627 O O . THR A 1 91 ? 18.45100 23.88300 11.84300 1.000 28.81128 91 THR A O 1
ATOM 631 N N . ALA A 1 92 ? 18.86500 24.42200 9.69100 1.000 25.86921 92 ALA A N 1
ATOM 632 C CA . ALA A 1 92 ? 19.64800 23.21100 9.42400 1.000 27.66004 92 ALA A CA 1
ATOM 633 C C . ALA A 1 92 ? 20.16900 23.26400 7.99600 1.000 25.74801 92 ALA A C 1
ATOM 634 O O . ALA A 1 92 ? 19.70300 24.06100 7.17700 1.000 26.90340 92 ALA A O 1
ATOM 636 N N . VAL A 1 93 ? 21.11600 22.37700 7.69600 1.000 24.37644 93 VAL A N 1
ATOM 637 C CA . VAL A 1 93 ? 21.43700 22.08600 6.30200 1.000 24.41847 93 VAL A CA 1
ATOM 638 C C . VAL A 1 93 ? 20.51000 20.97600 5.84600 1.000 23.92648 93 VAL A C 1
ATOM 639 O O . VAL A 1 93 ? 20.36000 19.96100 6.53100 1.000 26.90894 93 VAL A O 1
ATOM 643 N N . TYR A 1 94 ? 19.89400 21.16000 4.68200 1.000 22.19426 94 TYR A N 1
ATOM 644 C CA . TYR A 1 94 ? 18.89400 20.23400 4.16300 1.000 24.11361 94 TYR A CA 1
ATOM 645 C C . TYR A 1 94 ? 19.47400 19.47600 2.97600 1.000 27.86801 94 TYR A C 1
ATOM 646 O O . TYR A 1 94 ? 20.06700 20.08400 2.07300 1.000 24.98602 94 TYR A O 1
ATOM 655 N N . TYR A 1 95 ? 19.29500 18.14600 2.97500 1.000 23.27515 95 TYR A N 1
ATOM 656 C CA . TYR A 1 95 ? 19.85600 17.26600 1.95700 1.000 26.74992 95 TYR A CA 1
ATOM 657 C C . TYR A 1 95 ? 18.74700 16.41300 1.36500 1.000 28.30810 95 TYR A C 1
ATOM 658 O O . TYR A 1 95 ? 17.78700 16.07200 2.06000 1.000 28.02601 95 TYR A O 1
ATOM 667 N N . CYS A 1 96 ? 18.88700 16.03300 0.09300 1.000 26.48614 96 CYS A N 1
ATOM 668 C CA . CYS A 1 96 ? 18.00300 15.02200 -0.46700 1.000 25.05829 96 CYS A CA 1
ATOM 669 C C . CYS A 1 96 ? 18.81800 13.80300 -0.88900 1.000 26.89891 96 CYS A C 1
ATOM 670 O O . CYS A 1 96 ? 19.98900 13.91600 -1.26400 1.000 31.90691 96 CYS A O 1
ATOM 673 N N . ALA A 1 97 ? 18.19700 12.63100 -0.79300 1.000 27.45669 97 ALA A N 1
ATOM 674 C CA . ALA A 1 97 ? 18.88000 11.37800 -1.10000 1.000 27.90104 97 ALA A CA 1
ATOM 675 C C . ALA A 1 97 ? 17.82600 10.32700 -1.40500 1.000 30.66873 97 ALA A C 1
ATOM 676 O O . ALA A 1 97 ? 16.66200 10.46500 -1.01500 1.000 27.30014 97 ALA A O 1
ATOM 678 N N . LYS A 1 98 ? 18.23700 9.27600 -2.11800 1.000 29.29235 98 LYS A N 1
ATOM 679 C CA . LYS A 1 98 ? 17.36000 8.11900 -2.23500 1.000 33.18204 98 LYS A CA 1
ATOM 680 C C . LYS A 1 98 ? 17.02000 7.62800 -0.83700 1.000 29.04115 98 LYS A C 1
ATOM 681 O O . LYS A 1 98 ? 17.86400 7.61900 0.06200 1.000 32.51432 98 LYS A O 1
ATOM 687 N N . ALA A 1 99 ? 15.76500 7.24100 -0.64800 1.000 29.27480 99 ALA A N 1
ATOM 688 C CA . ALA A 1 99 ? 15.29400 6.92700 0.68600 1.000 29.56295 99 ALA A CA 1
ATOM 689 C C . ALA A 1 99 ? 14.22400 5.86200 0.57800 1.000 30.56165 99 ALA A C 1
ATOM 690 O O . ALA A 1 99 ? 13.66100 5.62200 -0.49600 1.000 38.72895 99 ALA A O 1
ATOM 692 N N . ILE A 1 100 ? 13.95400 5.22800 1.71200 1.000 33.49578 100 ILE A N 1
ATOM 693 C CA . ILE A 1 100 ? 12.87200 4.26900 1.84500 1.000 37.05824 100 ILE A CA 1
ATOM 694 C C . ILE A 1 100 ? 12.05800 4.63200 3.07300 1.000 35.74030 100 ILE A C 1
ATOM 695 O O . ILE A 1 100 ? 12.59800 5.12600 4.07100 1.000 35.83978 100 ILE A O 1
ATOM 700 N N . ARG A 1 101 ? 10.75300 4.42700 2.98300 1.000 37.10397 101 ARG A N 1
ATOM 701 C CA . ARG A 1 101 ? 9.87900 4.58700 4.13100 1.000 35.67917 101 ARG A CA 1
ATOM 702 C C . ARG A 1 101 ? 9.82200 3.25200 4.86300 1.000 38.64999 101 ARG A C 1
ATOM 703 O O . ARG A 1 101 ? 9.16600 2.31200 4.40700 1.000 52.05509 101 ARG A O 1
ATOM 711 N N . LEU A 1 102 ? 10.51200 3.17800 5.99500 1.000 40.61737 102 LEU A N 1
ATOM 712 C CA . LEU A 1 102 ? 10.71500 1.94500 6.74400 1.000 49.64269 102 LEU A CA 1
ATOM 713 C C . LEU A 1 102 ? 9.79500 1.93300 7.95900 1.000 55.94436 102 LEU A C 1
ATOM 714 O O . LEU A 1 102 ? 9.94700 2.76100 8.86500 1.000 54.75564 102 LEU A O 1
ATOM 719 N N . THR A 1 103 ? 8.85800 0.98700 7.98300 1.000 64.08435 103 THR A N 1
ATOM 720 C CA . THR A 1 103 ? 7.87800 0.86600 9.05600 1.000 65.73667 103 THR A CA 1
ATOM 721 C C . THR A 1 103 ? 8.28800 -0.25300 10.00500 1.000 71.32806 103 THR A C 1
ATOM 722 O O . THR A 1 103 ? 8.62000 -1.35700 9.55900 1.000 68.85196 103 THR A O 1
ATOM 726 N N . THR A 1 104 ? 8.27200 0.03200 11.30400 1.000 74.38251 104 THR A N 1
ATOM 727 C CA . THR A 1 104 ? 8.52300 -0.99800 12.31100 1.000 75.41087 104 THR A CA 1
ATOM 728 C C . THR A 1 104 ? 7.56800 -0.85800 13.49900 1.000 72.22681 104 THR A C 1
ATOM 729 O O . THR A 1 104 ? 7.95800 -0.40100 14.57700 1.000 72.31979 104 THR A O 1
ATOM 733 N N . THR A 1 107 ? 7.51400 4.12600 11.90900 1.000 60.44774 107 THR A N 1
ATOM 734 C CA . THR A 1 107 ? 7.73000 4.49500 10.51100 1.000 50.74583 107 THR A CA 1
ATOM 735 C C . THR A 1 107 ? 8.68700 5.68800 10.38200 1.000 47.21606 107 THR A C 1
ATOM 736 O O . THR A 1 107 ? 8.46600 6.74800 10.97400 1.000 42.33908 107 THR A O 1
ATOM 740 N N . GLN A 1 108 ? 9.75900 5.50200 9.61100 1.000 46.19677 108 GLN A N 1
ATOM 741 C CA . GLN A 1 108 ? 10.79900 6.50900 9.45000 1.000 40.54932 108 GLN A CA 1
ATOM 742 C C . GLN A 1 108 ? 11.15200 6.66200 7.97900 1.000 37.61607 108 GLN A C 1
ATOM 743 O O . GLN A 1 108 ? 11.01000 5.72800 7.18700 1.000 38.91032 108 GLN A O 1
ATOM 749 N N . CYS A 1 109 ? 11.62800 7.84900 7.61800 1.000 37.53833 109 CYS A N 1
ATOM 750 C CA . CYS A 1 109 ? 12.31400 8.03500 6.34900 1.000 31.58699 109 CYS A CA 1
ATOM 751 C C . CYS A 1 109 ? 13.78900 7.74000 6.57400 1.000 29.95447 109 CYS A C 1
ATOM 752 O O . CYS A 1 109 ? 14.43600 8.39000 7.40000 1.000 38.00245 109 CYS A O 1
ATOM 755 N N . VAL A 1 110 ? 14.31300 6.76600 5.84200 1.000 31.88257 110 VAL A N 1
ATOM 756 C CA . VAL A 1 110 ? 15.66300 6.25900 6.04100 1.000 34.85269 110 VAL A CA 1
ATOM 757 C C . VAL A 1 110 ? 16.42800 6.40200 4.73100 1.000 29.92208 110 VAL A C 1
ATOM 758 O O . VAL A 1 110 ? 15.90500 6.07000 3.66300 1.000 31.90506 110 VAL A O 1
ATOM 762 N N . ALA A 1 111 ? 17.65500 6.91700 4.81400 1.000 33.33457 111 ALA A N 1
ATOM 763 C CA . ALA A 1 111 ? 18.50000 6.99600 3.63200 1.000 30.45465 111 ALA A CA 1
ATOM 764 C C . ALA A 1 111 ? 18.79500 5.60000 3.10700 1.000 37.21120 111 ALA A C 1
ATOM 765 O O . ALA A 1 111 ? 19.03700 4.67100 3.88300 1.000 38.84605 111 ALA A O 1
ATOM 767 N N . PHE A 1 112 ? 18.78300 5.46600 1.79500 1.000 36.89421 112 PHE A N 1
ATOM 768 C CA . PHE A 1 112 ? 19.11200 4.18600 1.19300 1.000 43.92443 112 PHE A CA 1
ATOM 769 C C . PHE A 1 112 ? 20.54700 3.80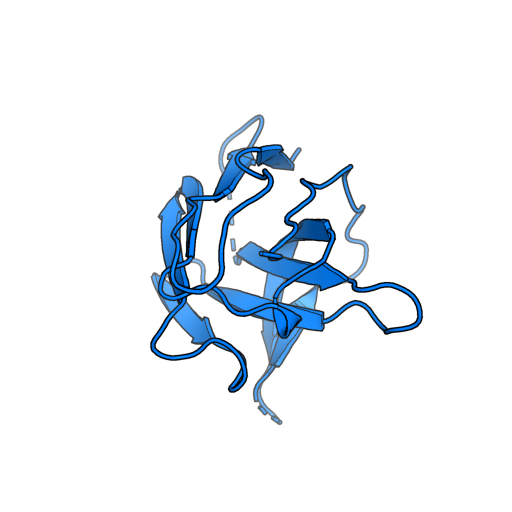300 1.55400 1.000 48.34709 112 PHE A C 1
ATOM 770 O O . PHE A 1 112 ? 21.42700 4.67400 1.59700 1.000 41.90719 112 PHE A O 1
ATOM 778 N N . PRO A 1 113 ? 20.82600 2.53700 1.86100 1.000 48.19898 113 PRO A N 1
ATOM 779 C CA . PRO A 1 113 ? 22.20900 2.12400 2.13500 1.000 45.93623 113 PRO A CA 1
ATOM 780 C C . PRO A 1 113 ? 23.14700 2.51700 1.00100 1.000 47.44750 113 PRO A C 1
ATOM 781 O O . PRO A 1 113 ? 22.78900 2.45800 -0.17800 1.000 55.73974 113 PRO A O 1
ATOM 785 N N . GLY A 1 114 ? 24.36200 2.91800 1.36500 1.000 51.02352 114 GLY A N 1
ATOM 786 C CA . GLY A 1 114 ? 25.33800 3.30000 0.36300 1.000 53.15470 114 GLY A CA 1
ATOM 787 C C . GLY A 1 114 ? 25.09000 4.63200 -0.30400 1.000 58.00833 114 GLY A C 1
ATOM 788 O O . GLY A 1 114 ? 25.74500 4.94000 -1.30500 1.000 59.22801 114 GLY A O 1
ATOM 789 N N . VAL A 1 115 ? 24.15600 5.43300 0.21400 1.000 53.55072 115 VAL A N 1
ATOM 790 C CA . VAL A 1 115 ? 23.89900 6.74700 -0.35700 1.000 53.40969 115 VAL A CA 1
ATOM 791 C C . VAL A 1 115 ? 25.12200 7.64000 -0.17300 1.000 48.40329 115 VAL A C 1
ATOM 792 O O . VAL A 1 115 ? 25.78700 7.61800 0.87100 1.000 53.64909 115 VAL A O 1
ATOM 796 N N . SER A 1 116 ? 25.43100 8.42700 -1.19800 1.000 50.92713 116 SER A N 1
ATOM 797 C CA . SER A 1 116 ? 26.48500 9.43000 -1.12300 1.000 53.16551 116 SER A CA 1
ATOM 798 C C . SER A 1 116 ? 25.84100 10.80500 -0.97200 1.000 56.02695 116 SER A C 1
ATOM 799 O O . SER A 1 116 ? 25.10600 11.25600 -1.86100 1.000 49.18306 116 SER A O 1
ATOM 802 N N . TRP A 1 117 ? 26.11200 11.46600 0.14900 1.000 52.29203 117 TRP A N 1
ATOM 803 C CA . TRP A 1 117 ? 25.47300 12.74300 0.42500 1.000 45.50463 117 TRP A CA 1
ATOM 804 C C . TRP A 1 117 ? 26.10000 13.85600 -0.39700 1.000 45.06667 117 TRP A C 1
ATOM 805 O O . TRP A 1 117 ? 27.32200 13.93900 -0.53200 1.000 55.96280 117 TRP A O 1
ATOM 816 N N . GLY A 1 118 ? 25.25200 14.71500 -0.95500 1.000 44.04353 118 GLY A N 1
ATOM 817 C CA . GLY A 1 118 ? 25.70700 15.88800 -1.67800 1.000 39.53754 118 GLY A CA 1
ATOM 818 C C . GLY A 1 118 ? 26.03400 17.03900 -0.74900 1.000 40.76973 118 GLY A C 1
ATOM 819 O O . GLY A 1 118 ? 26.34000 16.84900 0.43200 1.000 40.38097 118 GLY A O 1
ATOM 820 N N . ARG A 1 119 ? 25.95700 18.25700 -1.28200 1.000 36.62543 119 ARG A N 1
ATOM 821 C CA . ARG A 1 119 ? 26.31100 19.43900 -0.50900 1.000 37.39436 119 ARG A CA 1
ATOM 822 C C . ARG A 1 119 ? 25.14500 20.02700 0.27700 1.000 37.75597 119 ARG A C 1
ATOM 823 O O . ARG A 1 119 ? 25.36900 20.66800 1.31100 1.000 38.30207 119 ARG A O 1
ATOM 831 N N . GLY A 1 120 ? 23.91500 19.84300 -0.19400 1.000 32.56426 120 GLY A N 1
ATOM 832 C CA . GLY A 1 120 ? 22.76300 20.33400 0.52500 1.000 31.26584 120 GLY A CA 1
ATOM 833 C C . GLY A 1 120 ? 22.55400 21.82400 0.32200 1.000 28.49076 120 GLY A C 1
ATOM 834 O O . GLY A 1 120 ? 23.24400 22.48400 -0.46700 1.000 29.66721 120 GLY A O 1
ATOM 835 N N . THR A 1 121 ? 21.57400 22.36300 1.04900 1.000 24.56592 121 THR A N 1
ATOM 836 C CA . THR A 1 121 ? 21.29300 23.79200 0.98700 1.000 23.65341 121 THR A CA 1
ATOM 837 C C . THR A 1 121 ? 20.95300 24.27900 2.39200 1.000 27.65477 121 THR A C 1
ATOM 838 O O . THR A 1 121 ? 20.23800 23.59800 3.14200 1.000 26.95478 121 THR A O 1
ATOM 842 N N A GLN A 1 122 ? 21.48500 25.43800 2.76400 0.480 24.63955 122 GLN A N 1
ATOM 843 N N B GLN A 1 122 ? 21.49400 25.45000 2.75100 0.520 24.63138 122 GLN A N 1
ATOM 844 C CA A GLN A 1 122 ? 21.38800 25.88500 4.14700 0.480 25.29270 122 GLN A CA 1
ATOM 845 C CA B GLN A 1 122 ? 21.39100 25.96500 4.11300 0.520 25.35461 122 GLN A CA 1
ATOM 846 C C A GLN A 1 122 ? 20.11300 26.70100 4.35000 0.480 25.17501 122 GLN A C 1
ATOM 847 C C B GLN A 1 122 ? 20.06600 26.69100 4.31800 0.520 25.15801 122 GLN A C 1
ATOM 848 O O A GLN A 1 122 ? 19.79200 27.57900 3.54000 0.480 24.54256 122 GLN A O 1
ATOM 849 O O B GLN A 1 122 ? 19.68100 27.52500 3.49500 0.520 24.50546 122 GLN A O 1
ATOM 860 N N . VAL A 1 123 ? 19.39500 26.42500 5.42400 1.000 24.86966 123 VAL A N 1
ATOM 861 C CA . VAL A 1 123 ? 18.18400 27.09400 5.79900 1.000 23.64708 123 VAL A CA 1
ATOM 862 C C . VAL A 1 123 ? 18.38300 27.68300 7.18600 1.000 25.00962 123 VAL A C 1
ATOM 863 O O . VAL A 1 123 ? 18.70100 26.95100 8.12300 1.000 28.08447 123 VAL A O 1
ATOM 867 N N . THR A 1 124 ? 18.19900 28.98300 7.33800 1.000 24.22696 124 THR A N 1
ATOM 868 C CA . THR A 1 124 ? 18.32000 29.61500 8.65200 1.000 27.27104 124 THR A CA 1
ATOM 869 C C . THR A 1 124 ? 17.05100 30.40000 8.92600 1.000 23.79602 124 THR A C 1
ATOM 870 O O . THR A 1 124 ? 16.64700 31.21800 8.09500 1.000 26.66981 124 THR A O 1
ATOM 874 N N . VAL A 1 125 ? 16.41000 30.13400 10.06500 1.000 26.10725 125 VAL A N 1
ATOM 875 C CA . VAL A 1 125 ? 15.21200 30.85900 10.48400 1.000 28.11095 125 VAL A CA 1
ATOM 876 C C . VAL A 1 125 ? 15.56600 31.66700 11.72500 1.000 27.61825 125 VAL A C 1
ATOM 877 O O . VAL A 1 125 ? 15.87400 31.09600 12.77900 1.000 31.53121 125 VAL A O 1
ATOM 881 N N . SER A 1 126 ? 15.51400 32.99000 11.60600 1.000 32.81865 126 SER A N 1
ATOM 882 C CA . SER A 1 126 ? 15.85000 33.86300 12.72600 1.000 38.25988 126 SER A CA 1
ATOM 883 C C . SER A 1 126 ? 15.26100 35.24400 12.48200 1.000 44.34611 126 SER A C 1
ATOM 884 O O . SER A 1 126 ? 15.04600 35.64900 11.33600 1.000 41.83194 126 SER A O 1
ATOM 887 N N . SER A 1 127 ? 15.02900 35.97100 13.57100 1.000 53.25071 127 SER A N 1
ATOM 888 C CA . SER A 1 127 ? 14.45500 37.31300 13.48500 1.000 56.30746 127 SER A CA 1
ATOM 889 C C . SER A 1 127 ? 15.52000 38.38000 13.70300 1.000 57.10742 127 SER A C 1
ATOM 890 O O . SER A 1 127 ? 16.01700 38.97500 12.75000 1.000 63.14545 127 SER A O 1
#

Radius of gyration: 13.04 Å; Cα contacts (8 Å, |Δi|>4): 316; chains: 1; bounding box: 25×38×32 Å

Secondary structure (DSSP, 8-state):
-EEEE--EEE-TT--EEEEEEESS---EEEEEE-TTS--EEEEEE-TTS-EEE-TTTTTTEEEEE--EEEEEE-S--GGG-EEEEEEEEEEE---EEEEPTTPPP---EEEEE--